Protein AF-A0A2V8QIB1-F1 (afdb_monomer_lite)

Secondary structure (DSSP, 8-state):
--SSTTSGGGS-----------HHHHHHHHTT-EEEESSPEES-TT-EEE-TTSSS-B-HHHHHHHHHHH-EEE-TT-EEEEEEEEEETTEEEEEESS-EEEEE-S---GGG-SHHHHHHHHTTTEEEPHHHHHHHHHHHHHH--S----------------

Foldseek 3Di:
DPPPVPPVVPPDDPPPPPPQLDLVVLFVLQAFFKKAFQAFWAQDAATFEAEQPDPGRGDVVVVVVRCVVGNGPAHHRGMWGFHGWDDDQQWIWTDTPRHIYTYGYPDDDSVCSDNVNVCVSCVVTIGGDPVSVVVVVVVVVVVDDDDDPPDDDPDDPDDDDD

Radius of gyration: 23.28 Å; chains: 1; bounding box: 54×58×74 Å

Sequence (162 aa):
MRSVLAIIFLIGSFSVTALANSESDLRQYFEGKQVTFRIDMPATKNGINIYPERSQSLNYEDYNAKLKEHGAAIHRGEKAAVTGLRLNGRNIEVQFNASRFNIRFERVESWMLTPATVVDALNRYVEFTRLIKNQLDSRNRRKWPQVMCGRVLCTLGRRRLI

Structure (mmCIF, N/CA/C/O backbone):
data_AF-A0A2V8QIB1-F1
#
_entry.id   AF-A0A2V8QIB1-F1
#
loop_
_atom_site.group_PDB
_atom_site.id
_atom_site.type_symbol
_atom_site.label_atom_id
_atom_site.label_alt_id
_atom_site.label_comp_id
_atom_site.label_asym_id
_atom_site.label_entity_id
_atom_site.label_seq_id
_atom_site.pdbx_PDB_ins_code
_atom_site.Cartn_x
_atom_site.Cartn_y
_atom_site.Cartn_z
_atom_site.occupancy
_atom_site.B_iso_or_equiv
_atom_site.auth_seq_id
_atom_site.auth_comp_id
_atom_site.auth_asym_id
_atom_site.auth_atom_id
_atom_site.pdbx_PDB_model_num
ATOM 1 N N . MET A 1 1 ? 17.825 -40.575 -52.373 1.00 50.00 1 MET A N 1
ATOM 2 C CA . MET A 1 1 ? 16.910 -39.512 -51.891 1.00 50.00 1 MET A CA 1
ATOM 3 C C . MET A 1 1 ? 16.348 -39.863 -50.507 1.00 50.00 1 MET A C 1
ATOM 5 O O . MET A 1 1 ? 15.151 -40.037 -50.349 1.00 50.00 1 MET A O 1
ATOM 9 N N . ARG A 1 2 ? 17.217 -40.040 -49.501 1.00 48.66 2 ARG A N 1
ATOM 10 C CA . ARG A 1 2 ? 16.829 -40.415 -48.122 1.00 48.66 2 ARG A CA 1
ATOM 11 C C . ARG A 1 2 ? 17.419 -39.484 -47.053 1.00 48.66 2 ARG A C 1
ATOM 13 O O . ARG A 1 2 ? 17.050 -39.577 -45.894 1.00 48.66 2 ARG A O 1
ATOM 20 N N . SER A 1 3 ? 18.289 -38.559 -47.459 1.00 48.75 3 SER A N 1
ATOM 21 C CA . SER A 1 3 ? 19.126 -37.769 -46.547 1.00 48.75 3 SER A CA 1
ATOM 22 C C . SER A 1 3 ? 18.671 -36.315 -46.375 1.00 48.75 3 SER A C 1
ATOM 24 O O . SER A 1 3 ? 19.306 -35.571 -45.642 1.00 48.75 3 SER A O 1
ATOM 26 N N . VAL A 1 4 ? 17.585 -35.894 -47.038 1.00 50.72 4 VAL A N 1
ATOM 27 C CA . VAL A 1 4 ? 17.115 -34.490 -47.018 1.00 50.72 4 VAL A CA 1
ATOM 28 C C . VAL A 1 4 ? 15.999 -34.260 -45.986 1.00 50.72 4 VAL A C 1
ATOM 30 O O . VAL A 1 4 ? 15.784 -33.140 -45.543 1.00 50.72 4 VAL A O 1
ATOM 33 N N . LEU A 1 5 ? 15.342 -35.324 -45.512 1.00 47.72 5 LEU A N 1
ATOM 34 C CA . LEU A 1 5 ? 14.286 -35.229 -44.492 1.00 47.72 5 LEU A CA 1
ATOM 35 C C . LEU A 1 5 ? 14.815 -35.066 -43.056 1.00 47.72 5 LEU A C 1
ATOM 37 O O . LEU A 1 5 ? 14.042 -34.742 -42.162 1.00 47.72 5 LEU A O 1
ATOM 41 N N . ALA A 1 6 ? 16.118 -35.246 -42.820 1.00 46.00 6 ALA A N 1
ATOM 42 C CA . ALA A 1 6 ? 16.697 -35.190 -41.475 1.00 46.00 6 ALA A CA 1
ATOM 43 C C . ALA A 1 6 ? 17.076 -33.771 -41.004 1.00 46.00 6 ALA A C 1
ATOM 45 O O . ALA A 1 6 ? 17.363 -33.581 -39.827 1.00 46.00 6 ALA A O 1
ATOM 46 N N . ILE A 1 7 ? 17.072 -32.768 -41.891 1.00 50.16 7 ILE A N 1
ATOM 47 C CA . ILE A 1 7 ? 17.570 -31.416 -41.565 1.00 50.16 7 ILE A CA 1
ATOM 48 C C . ILE A 1 7 ? 16.455 -30.494 -41.032 1.00 50.16 7 ILE A C 1
ATOM 50 O O . ILE A 1 7 ? 16.735 -29.512 -40.353 1.00 50.16 7 ILE A O 1
ATOM 54 N N . ILE A 1 8 ? 15.177 -30.835 -41.237 1.00 49.47 8 ILE A N 1
ATOM 55 C CA . ILE A 1 8 ? 14.045 -30.009 -40.767 1.00 49.47 8 ILE A CA 1
ATOM 56 C C . ILE A 1 8 ? 13.759 -30.208 -39.264 1.00 49.47 8 ILE A C 1
ATOM 58 O O . ILE A 1 8 ? 13.136 -29.359 -38.636 1.00 49.47 8 ILE A O 1
ATOM 62 N N . PHE A 1 9 ? 14.286 -31.265 -38.636 1.00 46.66 9 PHE A N 1
ATOM 63 C CA . PHE A 1 9 ? 14.105 -31.503 -37.194 1.00 46.66 9 PHE A CA 1
ATOM 64 C C . PHE A 1 9 ? 15.086 -30.717 -36.299 1.00 46.66 9 PHE A C 1
ATOM 66 O O . PHE A 1 9 ? 15.035 -30.828 -35.077 1.00 46.66 9 PHE A O 1
ATOM 73 N N . LEU A 1 10 ? 15.980 -29.921 -36.899 1.00 48.06 10 LEU A N 1
ATOM 74 C CA . LEU A 1 10 ? 17.052 -29.180 -36.222 1.00 48.06 10 LEU A CA 1
ATOM 75 C C . LEU A 1 10 ? 16.825 -27.658 -36.254 1.00 48.06 10 LEU A C 1
ATOM 77 O O . LEU A 1 10 ? 17.767 -26.878 -36.172 1.00 48.06 10 LEU A O 1
ATOM 81 N N . ILE A 1 11 ? 15.571 -27.212 -36.364 1.00 57.59 11 ILE A N 1
ATOM 82 C CA . ILE A 1 11 ? 15.202 -25.820 -36.079 1.00 57.59 11 ILE A CA 1
ATOM 83 C C . ILE A 1 11 ? 14.746 -25.801 -34.627 1.00 57.59 11 ILE A C 1
ATOM 85 O O . ILE A 1 11 ? 13.582 -26.011 -34.293 1.00 57.59 11 ILE A O 1
ATOM 89 N N . GLY A 1 12 ? 15.757 -25.677 -33.769 1.00 51.94 12 GLY A N 1
ATOM 90 C CA . GLY A 1 12 ? 15.646 -25.720 -32.328 1.00 51.94 12 GLY A CA 1
ATOM 91 C C . GLY A 1 12 ? 14.600 -24.752 -31.797 1.00 51.94 12 GLY A C 1
ATOM 92 O O . GLY A 1 12 ? 14.559 -23.572 -32.143 1.00 51.94 12 GLY A O 1
ATOM 93 N N . SER A 1 13 ? 13.789 -25.300 -30.905 1.00 58.09 13 SER A N 1
ATOM 94 C CA . SER A 1 13 ? 12.902 -24.634 -29.971 1.00 58.09 13 SER A CA 1
ATOM 95 C C . SER A 1 13 ? 13.650 -23.538 -29.209 1.00 58.09 13 SER A C 1
ATOM 97 O O . SER A 1 13 ? 14.156 -23.751 -28.108 1.00 58.09 13 SER A O 1
ATOM 99 N N . PHE A 1 14 ? 13.724 -22.340 -29.782 1.00 48.28 14 PHE A N 1
ATOM 100 C CA . PHE A 1 14 ? 14.073 -21.138 -29.039 1.00 48.28 14 PHE A CA 1
ATOM 101 C C . PHE A 1 14 ? 12.830 -20.727 -28.245 1.00 48.28 14 PHE A C 1
ATOM 103 O O . PHE A 1 14 ? 12.078 -19.831 -28.624 1.00 48.28 14 PHE A O 1
ATOM 110 N N . SER A 1 15 ? 12.572 -21.434 -27.143 1.00 50.94 15 SER A N 1
ATOM 111 C CA . SER A 1 15 ? 11.651 -20.945 -26.122 1.00 50.94 15 SER A CA 1
ATOM 112 C C . SER A 1 15 ? 12.289 -19.704 -25.513 1.00 50.94 15 SER A C 1
ATOM 114 O O . SER A 1 15 ? 13.113 -19.796 -24.605 1.00 50.94 15 SER A O 1
ATOM 116 N N . VAL A 1 16 ? 11.945 -18.532 -26.046 1.00 56.34 16 VAL A N 1
ATOM 117 C CA . VAL A 1 16 ? 12.247 -17.253 -25.411 1.00 56.34 16 VAL A CA 1
ATOM 118 C C . VAL A 1 16 ? 11.465 -17.239 -24.102 1.00 56.34 16 VAL A C 1
ATOM 120 O O . VAL A 1 16 ? 10.295 -16.867 -24.059 1.00 56.34 16 VAL A O 1
ATOM 123 N N . THR A 1 17 ? 12.097 -17.666 -23.011 1.00 46.12 17 THR A N 1
ATOM 124 C CA . THR A 1 17 ? 11.635 -17.318 -21.670 1.00 46.12 17 THR A CA 1
ATOM 125 C C . THR A 1 17 ? 11.912 -15.835 -21.489 1.00 46.12 17 THR A C 1
ATOM 127 O O . THR A 1 17 ? 12.926 -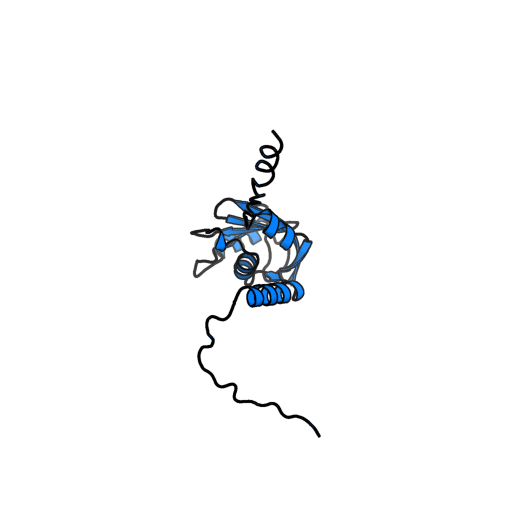15.436 -20.913 1.00 46.12 17 THR A O 1
ATOM 130 N N . ALA A 1 18 ? 11.030 -15.000 -22.030 1.00 49.12 18 ALA A N 1
ATOM 131 C CA . ALA A 1 18 ? 10.924 -13.632 -21.581 1.00 49.12 18 ALA A CA 1
ATOM 132 C C . ALA A 1 18 ? 10.527 -13.710 -20.104 1.00 49.12 18 ALA A C 1
ATOM 134 O O . ALA A 1 18 ? 9.384 -14.015 -19.771 1.00 49.12 18 ALA A O 1
ATOM 135 N N . LEU A 1 19 ? 11.492 -13.482 -19.211 1.00 44.81 19 LEU A N 1
ATOM 136 C CA . LEU A 1 19 ? 11.228 -13.155 -17.814 1.00 44.81 19 LEU A CA 1
ATOM 137 C C . LEU A 1 19 ? 10.584 -11.767 -17.789 1.00 44.81 19 LEU A C 1
ATOM 139 O O . LEU A 1 19 ? 11.205 -10.776 -17.408 1.00 44.81 19 LEU A O 1
ATOM 143 N N . ALA A 1 20 ? 9.347 -11.678 -18.264 1.00 45.84 20 ALA A N 1
ATOM 144 C CA . ALA A 1 20 ? 8.520 -10.521 -18.025 1.00 45.84 20 ALA A CA 1
ATOM 145 C C . ALA A 1 20 ? 8.167 -10.579 -16.539 1.00 45.84 20 ALA A C 1
ATOM 147 O O . ALA A 1 20 ? 7.247 -11.293 -16.163 1.00 45.84 20 ALA A O 1
ATOM 148 N N . ASN A 1 21 ? 8.941 -9.879 -15.696 1.00 60.22 21 ASN A N 1
ATOM 149 C CA . ASN A 1 21 ? 8.511 -9.537 -14.340 1.00 60.22 21 ASN A CA 1
ATOM 150 C C . ASN A 1 21 ? 7.235 -8.716 -14.510 1.00 60.22 21 ASN A C 1
ATOM 152 O O . ASN A 1 21 ? 7.275 -7.526 -14.832 1.00 60.22 21 ASN A O 1
ATOM 156 N N . SER A 1 22 ? 6.114 -9.415 -14.457 1.00 70.00 22 SER A N 1
ATOM 157 C CA . SER A 1 22 ? 4.851 -8.957 -15.007 1.00 70.00 22 SER A CA 1
ATOM 158 C C . SER A 1 22 ? 3.940 -8.505 -13.878 1.00 70.00 22 SER A C 1
ATOM 160 O O . SER A 1 22 ? 4.056 -8.952 -12.735 1.00 70.00 22 SER A O 1
ATOM 162 N N . GLU A 1 23 ? 2.992 -7.626 -14.193 1.00 80.69 23 GLU A N 1
ATOM 163 C CA . GLU A 1 23 ? 1.910 -7.273 -13.272 1.00 80.69 23 GLU A CA 1
ATOM 164 C C . GLU A 1 23 ? 1.233 -8.528 -12.693 1.00 80.69 23 GLU A C 1
ATOM 166 O O . GLU A 1 23 ? 0.934 -8.566 -11.500 1.00 80.69 23 GLU A O 1
ATOM 171 N N . SER A 1 24 ? 1.079 -9.586 -13.499 1.00 83.31 24 SER A N 1
ATOM 172 C CA . SER A 1 24 ? 0.547 -10.878 -13.056 1.00 83.31 24 SER A CA 1
ATOM 173 C C . SER A 1 24 ? 1.359 -11.525 -11.936 1.00 83.31 24 SER A C 1
ATOM 175 O O . SER A 1 24 ? 0.756 -12.060 -11.010 1.00 83.31 24 SER A O 1
ATOM 177 N N . ASP A 1 25 ? 2.691 -11.439 -11.960 1.00 83.31 25 ASP A N 1
ATOM 178 C CA . ASP A 1 25 ? 3.535 -12.019 -10.907 1.00 83.31 25 ASP A CA 1
ATOM 179 C C . ASP A 1 25 ? 3.371 -11.270 -9.583 1.00 83.31 25 ASP A C 1
ATOM 181 O O . ASP A 1 25 ? 3.287 -11.878 -8.511 1.00 83.31 25 ASP A O 1
ATOM 185 N N . LEU A 1 26 ? 3.310 -9.936 -9.647 1.00 86.44 26 LEU A N 1
ATOM 186 C CA . LEU A 1 26 ? 3.054 -9.100 -8.475 1.00 86.44 26 LEU A CA 1
ATOM 187 C C . LEU A 1 26 ? 1.664 -9.394 -7.914 1.00 86.44 26 LEU A C 1
ATOM 189 O O . LEU A 1 26 ? 1.509 -9.623 -6.714 1.00 86.44 26 LEU A O 1
ATOM 193 N N . ARG A 1 27 ? 0.664 -9.444 -8.790 1.00 89.12 27 ARG A N 1
ATOM 194 C CA . ARG A 1 27 ? -0.717 -9.723 -8.427 1.00 89.12 27 ARG A CA 1
ATOM 195 C C . ARG A 1 27 ? -0.853 -11.090 -7.754 1.00 89.12 27 ARG A C 1
ATOM 197 O O . ARG A 1 27 ? -1.318 -11.156 -6.621 1.00 89.12 27 ARG A O 1
ATOM 204 N N . GLN A 1 28 ? -0.345 -12.151 -8.379 1.00 88.31 28 GLN A N 1
ATOM 205 C CA . GLN A 1 28 ? -0.360 -13.506 -7.819 1.00 88.31 28 GLN A CA 1
ATOM 206 C C . GLN A 1 28 ? 0.371 -13.593 -6.471 1.00 88.31 28 GLN A C 1
ATOM 208 O O . GLN A 1 28 ? -0.005 -14.380 -5.602 1.00 88.31 28 GLN A O 1
ATOM 213 N N . TYR A 1 29 ? 1.427 -12.799 -6.279 1.00 86.75 29 TYR A N 1
ATOM 214 C CA . TYR A 1 29 ? 2.181 -12.798 -5.032 1.00 86.75 29 TYR A CA 1
ATOM 215 C C . TYR A 1 29 ? 1.422 -12.143 -3.870 1.00 86.75 29 TYR A C 1
ATOM 217 O O . TYR A 1 29 ? 1.480 -12.646 -2.741 1.00 86.75 29 TYR A O 1
ATOM 225 N N . PHE A 1 30 ? 0.758 -11.015 -4.129 1.00 89.88 30 PHE A N 1
ATOM 226 C CA . PHE A 1 30 ? 0.125 -10.208 -3.088 1.00 89.88 30 PHE A CA 1
ATOM 227 C C . PHE A 1 30 ? -1.342 -10.554 -2.842 1.00 89.88 30 PHE A C 1
ATOM 229 O O . PHE A 1 30 ? -1.779 -10.437 -1.699 1.00 89.88 30 PHE A O 1
ATOM 236 N N . GLU A 1 31 ? -2.096 -10.995 -3.849 1.00 90.75 31 GLU A N 1
ATOM 237 C CA . GLU A 1 31 ? -3.517 -11.314 -3.682 1.00 90.75 31 GLU A CA 1
ATOM 238 C C . GLU A 1 31 ? -3.745 -12.347 -2.565 1.00 90.75 31 GLU A C 1
ATOM 240 O O . GLU A 1 31 ? -3.046 -13.357 -2.438 1.00 90.75 31 GLU A O 1
ATOM 245 N N . GLY A 1 32 ? -4.708 -12.047 -1.690 1.00 90.38 32 GLY A N 1
ATOM 246 C CA . GLY A 1 32 ? -5.057 -12.878 -0.536 1.00 90.38 32 GLY A CA 1
ATOM 247 C C . GLY A 1 32 ? -4.063 -12.819 0.632 1.00 90.38 32 GLY A C 1
ATOM 248 O O . GLY A 1 32 ? -4.299 -13.449 1.666 1.00 90.38 32 GLY A O 1
ATOM 249 N N . LYS A 1 33 ? -2.959 -12.065 0.528 1.00 90.25 33 LYS A N 1
ATOM 250 C CA . LYS A 1 33 ? -2.040 -11.858 1.655 1.00 90.25 33 LYS A CA 1
ATOM 251 C C . LYS A 1 33 ? -2.631 -10.888 2.671 1.00 90.25 33 LYS A C 1
ATOM 253 O O . LYS A 1 33 ? -3.116 -9.818 2.320 1.00 90.25 33 LYS A O 1
ATOM 258 N N . GLN A 1 34 ? -2.521 -11.264 3.943 1.00 91.50 34 GLN A N 1
ATOM 259 C CA . GLN A 1 34 ? -2.929 -10.440 5.077 1.00 91.50 34 GLN A CA 1
ATOM 260 C C . GLN A 1 34 ? -1.797 -9.500 5.494 1.00 91.50 34 GLN A C 1
ATOM 262 O O . GLN A 1 34 ? -0.655 -9.939 5.717 1.00 91.50 34 GLN A O 1
ATOM 267 N N . VAL A 1 35 ? -2.138 -8.224 5.643 1.00 92.81 35 VAL A N 1
ATOM 268 C CA . VAL A 1 35 ? -1.256 -7.184 6.178 1.00 92.81 35 VAL A CA 1
ATOM 269 C C . VAL A 1 35 ? -1.931 -6.485 7.348 1.00 92.81 35 VAL A C 1
ATOM 271 O O . VAL A 1 35 ? -3.151 -6.335 7.366 1.00 92.81 35 VAL A O 1
ATOM 274 N N . THR A 1 36 ? -1.138 -6.058 8.323 1.00 93.88 36 THR A N 1
ATOM 275 C CA . THR A 1 36 ? -1.612 -5.273 9.466 1.00 93.88 36 THR A CA 1
ATOM 276 C C . THR A 1 36 ? -1.360 -3.797 9.193 1.00 93.88 36 THR A C 1
ATOM 278 O O . THR A 1 36 ? -0.235 -3.408 8.884 1.00 93.88 36 THR A O 1
ATOM 281 N N . PHE A 1 37 ? -2.375 -2.954 9.316 1.00 94.38 37 PHE A N 1
ATOM 282 C CA . PHE A 1 37 ? -2.235 -1.519 9.088 1.00 94.38 37 PHE A CA 1
ATOM 283 C C . PHE A 1 37 ? -1.559 -0.837 10.280 1.00 94.38 37 PHE A C 1
ATOM 285 O O . PHE A 1 37 ? -1.888 -1.091 11.435 1.00 94.38 37 PHE A O 1
ATOM 292 N N . ARG A 1 38 ? -0.592 0.045 10.017 1.00 94.69 38 ARG A N 1
ATOM 293 C CA . ARG A 1 38 ? 0.114 0.842 11.042 1.00 94.69 38 ARG A CA 1
ATOM 294 C C . ARG A 1 38 ? -0.421 2.271 11.148 1.00 94.69 38 ARG A C 1
ATOM 296 O O . ARG A 1 38 ? -0.061 2.994 12.075 1.00 94.69 38 ARG A O 1
ATOM 303 N N . ILE A 1 39 ? -1.273 2.663 10.208 1.00 94.44 39 ILE A N 1
ATOM 304 C CA . ILE A 1 39 ? -1.960 3.952 10.127 1.00 94.44 39 ILE A CA 1
ATOM 305 C C . ILE A 1 39 ? -3.441 3.716 9.820 1.00 94.44 39 ILE A C 1
ATOM 307 O O . ILE A 1 39 ? -3.792 2.643 9.333 1.00 94.44 39 ILE A O 1
ATOM 311 N N . ASP A 1 40 ? -4.288 4.705 10.094 1.00 95.69 40 ASP A N 1
ATOM 312 C CA . ASP A 1 40 ? -5.704 4.638 9.730 1.00 95.69 40 ASP A CA 1
ATOM 313 C C . ASP A 1 40 ? -5.858 4.841 8.222 1.00 95.69 40 ASP A C 1
ATOM 315 O O . ASP A 1 40 ? -5.269 5.746 7.636 1.00 95.69 40 ASP A O 1
ATOM 319 N N . MET A 1 41 ? -6.640 3.996 7.567 1.00 95.62 41 MET A N 1
ATOM 320 C CA . MET A 1 41 ? -6.841 4.072 6.128 1.00 95.62 41 MET A CA 1
ATOM 321 C C . MET A 1 41 ? -8.155 4.794 5.827 1.00 95.62 41 MET A C 1
ATOM 323 O O . MET A 1 41 ? -9.210 4.308 6.242 1.00 95.62 41 MET A O 1
ATOM 327 N N . PRO A 1 42 ? -8.141 5.916 5.087 1.00 95.81 42 PRO A N 1
ATOM 328 C CA . PRO A 1 42 ? -9.366 6.636 4.776 1.00 95.81 42 PRO A CA 1
ATOM 329 C C . PRO A 1 42 ? -10.301 5.815 3.882 1.00 95.81 42 PRO A C 1
ATOM 331 O O . PRO A 1 42 ? -9.854 5.113 2.964 1.00 95.81 42 PRO A O 1
ATOM 334 N N . ALA A 1 43 ? -11.607 5.955 4.121 1.00 93.88 43 ALA A N 1
ATOM 335 C CA . ALA A 1 43 ? -12.696 5.301 3.390 1.00 93.88 43 ALA A CA 1
ATOM 336 C C . ALA A 1 43 ? -12.964 5.949 2.021 1.00 93.88 43 ALA A C 1
ATOM 338 O O . ALA A 1 43 ? -14.092 6.272 1.654 1.00 93.88 43 ALA A O 1
ATOM 339 N N . THR A 1 44 ? -11.903 6.184 1.255 1.00 92.81 44 THR A N 1
ATOM 340 C CA . THR A 1 44 ? -11.969 6.848 -0.043 1.00 92.81 44 THR A CA 1
ATOM 341 C C . THR A 1 44 ? -11.541 5.909 -1.144 1.00 92.81 44 THR A C 1
ATOM 343 O O . THR A 1 44 ? -10.509 5.241 -1.048 1.00 92.81 44 THR A O 1
ATOM 346 N N . LYS A 1 45 ? -12.302 5.919 -2.245 1.00 88.38 45 LYS A N 1
ATOM 347 C CA . LYS A 1 45 ? -11.916 5.189 -3.449 1.00 88.38 45 LYS A CA 1
ATOM 348 C C . LYS A 1 45 ? -10.523 5.622 -3.858 1.00 88.38 45 LYS A C 1
ATOM 350 O O . LYS A 1 45 ? -9.703 4.750 -4.044 1.00 88.38 45 LYS A O 1
ATOM 355 N N . ASN A 1 46 ? -10.225 6.921 -3.912 1.00 88.25 46 ASN A N 1
ATOM 356 C CA . ASN A 1 46 ? -8.946 7.442 -4.408 1.00 88.25 46 ASN A CA 1
ATOM 357 C C . ASN A 1 46 ? -7.720 6.985 -3.609 1.00 88.25 46 ASN A C 1
ATOM 359 O O . ASN A 1 46 ? -6.604 7.051 -4.125 1.00 88.25 46 ASN A O 1
ATOM 363 N N . GLY A 1 47 ? -7.923 6.492 -2.388 1.00 90.62 47 GLY A N 1
ATOM 364 C CA . GLY A 1 47 ? -6.856 6.029 -1.528 1.00 90.62 47 GLY A CA 1
ATOM 365 C C . GLY A 1 47 ? -5.861 7.124 -1.152 1.00 90.62 47 GLY A C 1
ATOM 366 O O . GLY A 1 47 ? -6.144 8.330 -1.213 1.00 90.62 47 GLY A O 1
ATOM 367 N N . ILE A 1 48 ? -4.660 6.692 -0.782 1.00 94.75 48 ILE A N 1
ATOM 368 C CA . ILE A 1 48 ? -3.573 7.592 -0.389 1.00 94.75 48 ILE A CA 1
ATOM 369 C C . ILE A 1 48 ? -2.376 7.438 -1.323 1.00 94.75 48 ILE A C 1
ATOM 371 O O . ILE A 1 48 ? -2.100 6.350 -1.830 1.00 94.75 48 ILE A O 1
ATOM 375 N N . ASN A 1 49 ? -1.690 8.546 -1.593 1.00 95.00 49 ASN A N 1
ATOM 376 C CA . ASN A 1 49 ? -0.526 8.568 -2.474 1.00 95.00 49 ASN A CA 1
ATOM 377 C C . ASN A 1 49 ? 0.752 8.470 -1.641 1.00 95.00 49 ASN A C 1
ATOM 379 O O . ASN A 1 49 ? 0.938 9.254 -0.709 1.00 95.00 49 ASN A O 1
ATOM 383 N N . ILE A 1 50 ? 1.635 7.544 -2.006 1.00 94.38 50 ILE A N 1
ATOM 384 C CA . ILE A 1 50 ? 2.953 7.371 -1.395 1.00 94.38 50 ILE A CA 1
ATOM 385 C C . ILE A 1 50 ? 4.019 7.638 -2.452 1.00 94.38 50 ILE A C 1
ATOM 387 O O . ILE A 1 50 ? 3.896 7.178 -3.581 1.00 94.38 50 ILE A O 1
ATOM 391 N N . TYR A 1 51 ? 5.075 8.344 -2.065 1.00 94.06 51 TYR A N 1
ATOM 392 C CA . TYR A 1 51 ? 6.218 8.689 -2.903 1.00 94.06 51 TYR A CA 1
ATOM 393 C C . TYR A 1 51 ? 7.506 8.179 -2.240 1.00 94.06 51 TYR A C 1
ATOM 395 O O . TYR A 1 51 ? 8.100 8.909 -1.446 1.00 94.06 51 TYR A O 1
ATOM 403 N N . PRO A 1 52 ? 7.931 6.929 -2.493 1.00 89.50 52 PRO A N 1
ATOM 404 C CA . PRO A 1 52 ? 9.047 6.310 -1.769 1.00 89.50 52 PRO A CA 1
ATOM 405 C C . PRO A 1 52 ? 10.379 7.060 -1.900 1.00 89.50 52 PRO A C 1
ATOM 407 O O . PRO A 1 52 ? 11.180 7.045 -0.974 1.00 89.50 52 PRO A O 1
ATOM 410 N N . GLU A 1 53 ? 10.597 7.740 -3.027 1.00 88.81 53 GLU A N 1
ATOM 411 C CA . GLU A 1 53 ? 11.838 8.468 -3.332 1.00 88.81 53 GLU A CA 1
ATOM 412 C C . GLU A 1 53 ? 11.918 9.844 -2.650 1.00 88.81 53 GLU A C 1
ATOM 414 O O . GLU A 1 53 ? 12.986 10.451 -2.590 1.00 88.81 53 GLU A O 1
ATOM 419 N N . ARG A 1 54 ? 10.805 10.344 -2.097 1.00 90.31 54 ARG A N 1
ATOM 420 C CA . ARG A 1 54 ? 10.779 11.624 -1.381 1.00 90.31 54 ARG A CA 1
ATOM 421 C C . ARG A 1 54 ? 11.177 11.436 0.078 1.00 90.31 54 ARG A C 1
ATOM 423 O O . ARG A 1 54 ? 10.780 10.466 0.722 1.00 90.31 54 ARG A O 1
ATOM 430 N N . SER A 1 55 ? 11.858 12.440 0.639 1.00 86.38 55 SER A N 1
ATOM 431 C CA . SER A 1 55 ? 12.167 12.507 2.078 1.00 86.38 55 SER A CA 1
ATOM 432 C C . SER A 1 55 ? 10.908 12.328 2.935 1.00 86.38 55 SER A C 1
ATOM 434 O O . SER A 1 55 ? 10.886 11.546 3.888 1.00 86.38 55 SER A O 1
ATOM 436 N N . GLN A 1 56 ? 9.826 12.992 2.530 1.00 90.69 56 GLN A N 1
ATOM 437 C CA . GLN A 1 56 ? 8.490 12.800 3.060 1.00 90.69 56 GLN A CA 1
ATOM 438 C C . GLN A 1 56 ? 7.647 11.993 2.068 1.00 90.69 56 GLN A C 1
ATOM 440 O O . GLN A 1 56 ? 7.090 12.523 1.107 1.00 90.69 56 GLN A O 1
ATOM 445 N N . SER A 1 57 ? 7.533 10.692 2.330 1.00 90.50 57 SER A N 1
ATOM 446 C CA . SER A 1 57 ? 6.848 9.759 1.431 1.00 90.50 57 SER A CA 1
ATOM 447 C C . SER A 1 57 ? 5.324 9.880 1.432 1.00 90.50 57 SER A C 1
ATOM 449 O O . SER A 1 57 ? 4.692 9.435 0.483 1.00 90.50 57 SER A O 1
ATOM 451 N N . LEU A 1 58 ? 4.716 10.478 2.459 1.00 93.44 58 LEU A N 1
ATOM 452 C CA . LEU A 1 58 ? 3.270 10.715 2.542 1.00 93.44 58 LEU A CA 1
ATOM 453 C C . LEU A 1 58 ? 3.003 12.190 2.819 1.00 93.44 58 LEU A C 1
ATOM 455 O O . LEU A 1 58 ? 3.558 12.761 3.759 1.00 93.44 58 LEU A O 1
ATOM 459 N N . ASN A 1 59 ? 2.105 12.784 2.036 1.00 94.62 59 ASN A N 1
ATOM 460 C CA . ASN A 1 59 ? 1.569 14.101 2.345 1.00 94.62 59 ASN A CA 1
ATOM 461 C C . ASN A 1 59 ? 0.544 13.966 3.484 1.00 94.62 59 ASN A C 1
ATOM 463 O O . ASN A 1 59 ? -0.560 13.464 3.274 1.00 94.62 59 ASN A O 1
ATOM 467 N N . TYR A 1 60 ? 0.927 14.395 4.689 1.00 94.00 60 TYR A N 1
ATOM 468 C CA . TYR A 1 60 ? 0.069 14.305 5.871 1.00 94.00 60 TYR A CA 1
ATOM 469 C C . TYR A 1 60 ? -1.134 15.248 5.811 1.00 94.00 60 TYR A C 1
ATOM 471 O O . TYR A 1 60 ? -2.160 14.933 6.402 1.00 94.00 60 TYR A O 1
ATOM 479 N N . GLU A 1 61 ? -1.040 16.364 5.089 1.00 95.50 61 GLU A N 1
ATOM 480 C CA . GLU A 1 61 ? -2.152 17.300 4.922 1.00 95.50 61 GLU A CA 1
ATOM 481 C C . GLU A 1 61 ? -3.279 16.661 4.096 1.00 95.50 61 GLU A C 1
ATOM 483 O O . GLU A 1 61 ? -4.409 16.572 4.573 1.00 95.50 61 GLU A O 1
ATOM 488 N N . ASP A 1 62 ? -2.950 16.097 2.925 1.00 95.50 62 ASP A N 1
ATOM 489 C CA . ASP A 1 62 ? -3.897 15.346 2.077 1.00 95.50 62 ASP A CA 1
ATOM 490 C C . ASP A 1 62 ? -4.478 14.128 2.813 1.00 95.50 62 ASP A C 1
ATOM 492 O O . ASP A 1 62 ? -5.682 13.872 2.778 1.00 95.50 62 ASP A O 1
ATOM 496 N N . TYR A 1 63 ? -3.628 13.384 3.524 1.00 95.94 63 TYR A N 1
ATOM 497 C CA . TYR A 1 63 ? -4.043 12.229 4.317 1.00 95.94 63 TYR A CA 1
ATOM 498 C C . TYR A 1 63 ? -5.041 12.604 5.424 1.00 95.94 63 TYR A C 1
ATOM 500 O O . TYR A 1 63 ? -6.098 11.980 5.539 1.00 95.94 63 TYR A O 1
ATOM 508 N N . ASN A 1 64 ? -4.738 13.641 6.209 1.00 96.25 64 ASN A N 1
ATOM 509 C CA . ASN A 1 64 ? -5.603 14.094 7.298 1.00 96.25 64 ASN A CA 1
ATOM 510 C C . ASN A 1 64 ? -6.917 14.679 6.768 1.00 96.25 64 ASN A C 1
ATOM 512 O O . ASN A 1 64 ? -7.970 14.428 7.354 1.00 96.25 64 ASN A O 1
ATOM 516 N N . ALA A 1 65 ? -6.876 15.415 5.653 1.00 96.69 65 ALA A N 1
ATOM 517 C CA . ALA A 1 65 ? -8.076 15.926 4.997 1.00 96.69 65 ALA A CA 1
ATOM 518 C C . ALA A 1 65 ? -9.013 14.778 4.589 1.00 96.69 65 ALA A C 1
ATOM 520 O O . ALA A 1 65 ? -10.188 14.787 4.952 1.00 96.69 65 ALA A O 1
ATOM 521 N N . LYS A 1 66 ? -8.478 13.733 3.945 1.00 95.81 66 LYS A N 1
ATOM 522 C CA . LYS A 1 66 ? -9.249 12.542 3.549 1.00 95.81 66 LYS A CA 1
ATOM 523 C C . LYS A 1 66 ? -9.827 11.778 4.732 1.00 95.81 66 LYS A C 1
ATOM 525 O O . LYS A 1 66 ? -10.952 11.296 4.644 1.00 95.81 66 LYS A O 1
ATOM 530 N N . LEU A 1 67 ? -9.075 11.650 5.825 1.00 95.88 67 LEU A N 1
ATOM 531 C CA . LEU A 1 67 ? -9.588 11.022 7.043 1.00 95.88 67 LEU A CA 1
ATOM 532 C C . LEU A 1 67 ? -10.723 11.829 7.666 1.00 95.88 67 LEU A C 1
ATOM 534 O O . LEU A 1 67 ? -11.699 11.243 8.122 1.00 95.88 67 LEU A O 1
ATOM 538 N N . LYS A 1 68 ? -10.618 13.159 7.672 1.00 96.25 68 LYS A N 1
ATOM 539 C CA . LYS A 1 68 ? -11.668 14.033 8.198 1.00 96.25 68 LYS A CA 1
ATOM 540 C C . LYS A 1 68 ? -12.933 13.987 7.339 1.00 96.25 68 LYS A C 1
ATOM 542 O O . LYS A 1 68 ? -14.029 14.001 7.885 1.00 96.25 68 LYS A O 1
ATOM 547 N N . GLU A 1 69 ? -12.777 13.946 6.020 1.00 96.12 69 GLU A N 1
ATOM 548 C CA . GLU A 1 69 ? -13.894 13.962 5.071 1.00 96.12 69 GLU A CA 1
ATOM 549 C C . GLU A 1 69 ? -14.614 12.611 4.979 1.00 96.12 69 GLU A C 1
ATOM 551 O O . GLU A 1 69 ? -15.842 12.567 4.949 1.00 96.12 69 GLU A O 1
ATOM 556 N N . HIS A 1 70 ? -13.867 11.506 4.939 1.00 95.31 70 HIS A N 1
ATOM 557 C CA . HIS A 1 70 ? -14.427 10.180 4.659 1.00 95.31 70 HIS A CA 1
ATOM 558 C C . HIS A 1 70 ? -14.449 9.239 5.867 1.00 95.31 70 HIS A C 1
ATOM 560 O O . HIS A 1 70 ? -15.085 8.189 5.807 1.00 95.31 70 HIS A O 1
ATOM 566 N N . GLY A 1 71 ? -13.752 9.576 6.953 1.00 94.75 71 GLY A N 1
ATOM 567 C CA . GLY A 1 71 ? -13.515 8.653 8.059 1.00 94.75 71 GLY A CA 1
ATOM 568 C C . GLY A 1 71 ? -12.524 7.540 7.701 1.00 94.75 71 GLY A C 1
ATOM 569 O O . GLY A 1 71 ? -12.024 7.443 6.575 1.00 94.75 71 GLY A O 1
ATOM 570 N N . ALA A 1 72 ? -12.219 6.694 8.684 1.00 94.94 72 ALA A N 1
ATOM 571 C CA . ALA A 1 72 ? -11.371 5.521 8.502 1.00 94.94 72 ALA A CA 1
ATOM 572 C C . ALA A 1 72 ? -12.219 4.304 8.103 1.00 94.94 72 ALA A C 1
ATOM 574 O O . ALA A 1 72 ? -13.202 3.991 8.766 1.00 94.94 72 ALA A O 1
ATOM 575 N N . ALA A 1 73 ? -11.825 3.614 7.031 1.00 94.62 73 ALA A N 1
ATOM 576 C CA . ALA A 1 73 ? -12.403 2.324 6.646 1.00 94.62 73 ALA A CA 1
ATOM 577 C C . ALA A 1 73 ? -11.658 1.136 7.257 1.00 94.62 73 ALA A C 1
ATOM 579 O O . ALA A 1 73 ? -12.237 0.068 7.409 1.00 94.62 73 ALA A O 1
ATOM 580 N N . ILE A 1 74 ? -10.363 1.306 7.525 1.00 93.56 74 ILE A N 1
ATOM 581 C CA . ILE A 1 74 ? -9.518 0.307 8.179 1.00 93.56 74 ILE A CA 1
ATOM 582 C C . ILE A 1 74 ? -8.757 1.054 9.259 1.00 93.56 74 ILE A C 1
ATOM 584 O O . ILE A 1 74 ? -8.093 2.054 8.968 1.00 93.56 74 ILE A O 1
ATOM 588 N N . HIS A 1 75 ? -8.856 0.593 10.495 1.00 95.25 75 HIS A N 1
ATOM 589 C CA . HIS A 1 75 ? -8.186 1.245 11.610 1.00 95.25 75 HIS A CA 1
ATOM 590 C C . HIS A 1 75 ? -6.740 0.770 11.753 1.00 95.25 75 HIS A C 1
ATOM 592 O O . HIS A 1 75 ? -6.358 -0.333 11.347 1.00 95.25 75 HIS A O 1
ATOM 598 N N . ARG A 1 76 ? -5.904 1.592 12.387 1.00 94.94 76 ARG A N 1
ATOM 599 C CA . ARG A 1 76 ? -4.577 1.168 12.834 1.00 94.94 76 ARG A CA 1
ATOM 600 C C . ARG A 1 76 ? -4.682 -0.105 13.684 1.00 94.94 76 ARG A C 1
ATOM 602 O O . ARG A 1 76 ? -5.445 -0.172 14.640 1.00 94.94 76 ARG A O 1
ATOM 609 N N . GLY A 1 77 ? -3.838 -1.085 13.378 1.00 93.75 77 GLY A N 1
ATOM 610 C CA . GLY A 1 77 ? -3.780 -2.390 14.039 1.00 93.75 77 GLY A CA 1
ATOM 611 C C . GLY A 1 77 ? -4.718 -3.429 13.427 1.00 93.75 77 GLY A C 1
ATOM 612 O O . GLY A 1 77 ? -4.572 -4.619 13.711 1.00 93.75 77 GLY A O 1
ATOM 613 N N . GLU A 1 78 ? -5.635 -3.014 12.557 1.00 93.81 78 GLU A N 1
ATOM 614 C CA . GLU A 1 78 ? -6.531 -3.918 11.855 1.00 93.81 78 GLU A CA 1
ATOM 615 C C . GLU A 1 78 ? -5.796 -4.659 10.733 1.00 93.81 78 GLU A C 1
ATOM 617 O O . GLU A 1 78 ? -4.816 -4.177 10.152 1.00 93.81 78 GLU A O 1
ATOM 622 N N . LYS A 1 79 ? -6.266 -5.871 10.440 1.00 92.81 79 LYS A N 1
ATOM 623 C CA . LYS A 1 79 ? -5.753 -6.684 9.343 1.00 92.81 79 LYS A CA 1
ATOM 624 C C . LYS A 1 79 ? -6.678 -6.568 8.150 1.00 92.81 79 LYS A C 1
ATOM 626 O O . LYS A 1 79 ? -7.883 -6.744 8.293 1.00 92.81 79 LYS A O 1
ATOM 631 N N . ALA A 1 80 ? -6.103 -6.370 6.974 1.00 92.25 80 ALA A N 1
ATOM 632 C CA . ALA A 1 80 ? -6.843 -6.483 5.730 1.00 92.25 80 ALA A CA 1
ATOM 633 C C . ALA A 1 80 ? -6.068 -7.312 4.708 1.00 92.25 80 ALA A C 1
ATOM 635 O O . ALA A 1 80 ? -4.833 -7.337 4.682 1.00 92.25 80 ALA A O 1
ATOM 636 N N . ALA A 1 81 ? -6.826 -7.989 3.851 1.00 92.69 81 ALA A N 1
ATOM 637 C CA . ALA A 1 81 ? -6.277 -8.702 2.715 1.00 92.69 81 ALA A CA 1
ATOM 638 C C . ALA A 1 81 ? -6.023 -7.737 1.556 1.00 92.69 81 ALA A C 1
ATOM 640 O O . ALA A 1 81 ? -6.830 -6.841 1.290 1.00 92.69 81 ALA A O 1
ATOM 641 N N . VAL A 1 82 ? -4.930 -7.966 0.833 1.00 93.56 82 VAL A N 1
ATOM 642 C CA . VAL A 1 82 ? -4.738 -7.358 -0.484 1.00 93.56 82 VAL A CA 1
ATOM 643 C C . VAL A 1 82 ? -5.691 -8.040 -1.466 1.00 93.56 82 VAL A C 1
ATOM 645 O O . VAL A 1 82 ? -5.637 -9.259 -1.651 1.00 93.56 82 VAL A O 1
ATOM 648 N N . THR A 1 83 ? -6.572 -7.255 -2.079 1.00 93.38 83 THR A N 1
ATOM 649 C CA . THR A 1 83 ? -7.593 -7.731 -3.026 1.00 93.38 83 THR A CA 1
ATOM 650 C C . THR A 1 83 ? -7.117 -7.709 -4.466 1.00 93.38 83 THR A C 1
ATOM 652 O O . THR A 1 83 ? -7.633 -8.454 -5.290 1.00 93.38 83 THR A O 1
ATOM 655 N N . GLY A 1 84 ? -6.139 -6.862 -4.772 1.00 91.44 84 GLY A N 1
ATOM 656 C CA . GLY A 1 84 ? -5.596 -6.737 -6.111 1.00 91.44 84 GLY A CA 1
ATOM 657 C C . GLY A 1 84 ? -4.393 -5.813 -6.147 1.00 91.44 84 GLY A C 1
ATOM 658 O O . GLY A 1 84 ? -4.159 -5.013 -5.238 1.00 91.44 84 GLY A O 1
ATOM 659 N N . LEU A 1 85 ? -3.634 -5.923 -7.228 1.00 91.94 85 LEU A N 1
ATOM 660 C CA . LEU A 1 85 ? -2.523 -5.036 -7.533 1.00 91.94 85 LEU A CA 1
ATOM 661 C C . LEU A 1 85 ? -2.576 -4.686 -9.015 1.00 91.94 85 LEU A C 1
ATOM 663 O O . LEU A 1 85 ? -2.801 -5.573 -9.836 1.00 91.94 85 LEU A O 1
ATOM 667 N N . ARG A 1 86 ? -2.396 -3.404 -9.339 1.00 91.06 86 ARG A N 1
ATOM 668 C CA . ARG A 1 86 ? -2.362 -2.907 -10.720 1.00 91.06 86 ARG A CA 1
ATOM 669 C C . ARG A 1 86 ? -1.116 -2.079 -10.975 1.00 91.06 86 ARG A C 1
ATOM 671 O O . ARG A 1 86 ? -0.690 -1.319 -10.102 1.00 91.06 86 ARG A O 1
ATOM 678 N N . LEU A 1 87 ? -0.558 -2.204 -12.173 1.00 89.69 87 LEU A N 1
ATOM 679 C CA . LEU A 1 87 ? 0.587 -1.419 -12.618 1.00 89.69 87 LEU A CA 1
ATOM 680 C C . LEU A 1 87 ? 0.146 -0.431 -13.703 1.00 89.69 87 LEU A C 1
ATOM 682 O O . LEU A 1 87 ? -0.147 -0.811 -14.829 1.00 89.69 87 LEU A O 1
ATOM 686 N N . ASN A 1 88 ? 0.153 0.857 -13.375 1.00 86.75 88 ASN A N 1
ATOM 687 C CA . ASN A 1 88 ? -0.256 1.935 -14.272 1.00 86.75 88 ASN A CA 1
ATOM 688 C C . ASN A 1 88 ? 0.961 2.784 -14.655 1.00 86.75 88 ASN A C 1
ATOM 690 O O . ASN A 1 88 ? 1.190 3.868 -14.105 1.00 86.75 88 ASN A O 1
ATOM 694 N N . GLY A 1 89 ? 1.771 2.271 -15.583 1.00 84.75 89 GLY A N 1
ATOM 695 C CA . GLY A 1 89 ? 3.000 2.916 -16.050 1.00 84.75 89 GLY A CA 1
ATOM 696 C C . GLY A 1 89 ? 4.021 3.084 -14.923 1.00 84.75 89 GLY A C 1
ATOM 697 O O . GLY A 1 89 ? 4.793 2.174 -14.642 1.00 84.75 89 GLY A O 1
ATOM 698 N N . ARG A 1 90 ? 4.012 4.251 -14.266 1.00 85.00 90 ARG A N 1
ATOM 699 C CA . ARG A 1 90 ? 4.918 4.588 -13.150 1.00 85.00 90 ARG A CA 1
ATOM 700 C C . ARG A 1 90 ? 4.298 4.448 -11.757 1.00 85.00 90 ARG A C 1
ATOM 702 O O . ARG A 1 90 ? 4.945 4.767 -10.761 1.00 85.00 90 ARG A O 1
ATOM 709 N N . ASN A 1 91 ? 3.046 4.007 -11.680 1.00 89.81 91 ASN A N 1
ATOM 710 C CA . ASN A 1 91 ? 2.320 3.886 -10.423 1.00 89.81 91 ASN A CA 1
ATOM 711 C C . ASN A 1 91 ? 1.965 2.427 -10.153 1.00 89.81 91 ASN A C 1
ATOM 713 O O . ASN A 1 91 ? 1.476 1.736 -11.045 1.00 89.81 91 ASN A O 1
ATOM 717 N N . ILE A 1 92 ? 2.162 1.986 -8.915 1.00 91.50 92 ILE A N 1
ATOM 718 C CA . ILE A 1 92 ? 1.692 0.688 -8.434 1.00 91.50 92 ILE A CA 1
ATOM 719 C C . ILE A 1 92 ? 0.515 0.944 -7.502 1.00 91.50 92 ILE A C 1
ATOM 721 O O . ILE A 1 92 ? 0.655 1.610 -6.476 1.00 91.50 92 ILE A O 1
ATOM 725 N N . GLU A 1 93 ? -0.646 0.417 -7.856 1.00 93.19 93 GLU A N 1
ATOM 726 C CA . GLU A 1 93 ? -1.853 0.512 -7.047 1.00 93.19 93 GLU A CA 1
ATOM 727 C C . GLU A 1 93 ? -2.066 -0.795 -6.299 1.00 93.19 93 GLU A C 1
ATOM 729 O O . GLU A 1 93 ? -2.235 -1.847 -6.913 1.00 93.19 93 GLU A O 1
ATOM 734 N N . VAL A 1 94 ? -2.083 -0.727 -4.971 1.00 94.12 94 VAL A N 1
ATOM 735 C CA . VAL A 1 94 ? -2.366 -1.873 -4.103 1.00 94.12 94 VAL A CA 1
ATOM 736 C C . VAL A 1 94 ? -3.749 -1.686 -3.502 1.00 94.12 94 VAL A C 1
ATOM 738 O O . VAL A 1 94 ? -4.005 -0.688 -2.825 1.00 94.12 94 VAL A O 1
ATOM 741 N N . GLN A 1 95 ? -4.644 -2.627 -3.776 1.00 94.38 95 GLN A N 1
ATOM 742 C CA . GLN A 1 95 ? -6.053 -2.556 -3.409 1.00 94.38 95 GLN A CA 1
ATOM 743 C C . GLN A 1 95 ? -6.342 -3.398 -2.168 1.00 94.38 95 GLN A C 1
ATOM 745 O O . GLN A 1 95 ? -5.808 -4.494 -1.993 1.00 94.38 95 GLN A O 1
ATOM 750 N N . PHE A 1 96 ? -7.225 -2.873 -1.328 1.00 93.00 96 PHE A N 1
ATOM 751 C CA . PHE A 1 96 ? -7.803 -3.524 -0.158 1.00 93.00 96 PHE A CA 1
ATOM 752 C C . PHE A 1 96 ? -9.324 -3.411 -0.270 1.00 93.00 96 PHE A C 1
ATOM 754 O O . PHE A 1 96 ? -9.828 -2.603 -1.051 1.00 93.00 96 PHE A O 1
ATOM 761 N N . ASN A 1 97 ? -10.066 -4.185 0.525 1.00 83.94 97 ASN A N 1
ATOM 762 C CA . ASN A 1 97 ? -11.534 -4.256 0.450 1.00 83.94 97 ASN A CA 1
ATOM 763 C C . ASN A 1 97 ? -12.242 -2.888 0.376 1.00 83.94 97 ASN A C 1
ATOM 765 O O . ASN A 1 97 ? -13.232 -2.761 -0.336 1.00 83.94 97 ASN A O 1
ATOM 769 N N . ALA A 1 98 ? -11.738 -1.871 1.084 1.00 83.19 98 ALA A N 1
ATOM 770 C CA . ALA A 1 98 ? -12.393 -0.565 1.189 1.00 83.19 98 ALA A CA 1
ATOM 771 C C . ALA A 1 98 ? -11.518 0.637 0.782 1.00 83.19 98 ALA A C 1
ATOM 773 O O . ALA A 1 98 ? -11.992 1.771 0.800 1.00 83.19 98 ALA A O 1
ATOM 774 N N . SER A 1 99 ? -10.244 0.429 0.433 1.00 91.12 99 SER A N 1
ATOM 775 C CA . SER A 1 99 ? -9.310 1.524 0.133 1.00 91.12 99 SER A CA 1
ATOM 776 C C . SER A 1 99 ? -8.112 1.045 -0.695 1.00 91.12 99 SER A C 1
ATOM 778 O O . SER A 1 99 ? -7.962 -0.151 -0.948 1.00 91.12 99 SER A O 1
ATOM 780 N N . ARG A 1 100 ? -7.244 1.964 -1.132 1.00 94.31 100 ARG A N 1
ATOM 781 C CA . ARG A 1 100 ? -6.036 1.641 -1.916 1.00 94.31 100 ARG A CA 1
ATOM 782 C C . ARG A 1 100 ? -4.828 2.510 -1.570 1.00 94.31 100 ARG A C 1
ATOM 784 O O . ARG A 1 100 ? -4.970 3.665 -1.174 1.00 94.31 100 ARG A O 1
ATOM 791 N N . PHE A 1 101 ? -3.631 1.966 -1.759 1.00 94.75 101 PHE A N 1
ATOM 792 C CA . PHE A 1 101 ? -2.388 2.739 -1.796 1.00 94.75 101 PHE A CA 1
ATOM 793 C C . PHE A 1 101 ? -1.978 2.949 -3.249 1.00 94.75 101 PHE A C 1
ATOM 795 O O . PHE A 1 101 ? -1.909 1.989 -4.013 1.00 94.75 101 PHE A O 1
ATOM 802 N N . ASN A 1 102 ? -1.660 4.187 -3.616 1.00 94.81 102 ASN A N 1
ATOM 803 C CA . ASN A 1 102 ? -1.064 4.514 -4.906 1.00 94.81 102 ASN A CA 1
ATOM 804 C C . ASN A 1 102 ? 0.413 4.838 -4.667 1.00 94.81 102 ASN A C 1
ATOM 806 O O . ASN A 1 102 ? 0.754 5.920 -4.185 1.00 94.81 102 ASN A O 1
ATOM 810 N N . ILE A 1 103 ? 1.287 3.890 -4.973 1.00 93.69 103 ILE A N 1
ATOM 811 C CA . ILE A 1 103 ? 2.733 4.056 -4.863 1.00 93.69 103 ILE A CA 1
ATOM 812 C C . ILE A 1 103 ? 3.211 4.703 -6.158 1.00 93.69 103 ILE A C 1
ATOM 814 O O . ILE A 1 103 ? 3.094 4.113 -7.232 1.00 93.69 103 ILE A O 1
ATOM 818 N N . ARG A 1 104 ? 3.710 5.930 -6.061 1.00 93.31 104 ARG A N 1
ATOM 819 C CA . ARG A 1 104 ? 4.161 6.741 -7.187 1.00 93.31 104 ARG A CA 1
ATOM 820 C C . ARG A 1 104 ? 5.674 6.855 -7.166 1.00 93.31 104 ARG A C 1
ATOM 822 O O . ARG A 1 104 ? 6.238 7.371 -6.203 1.00 93.31 104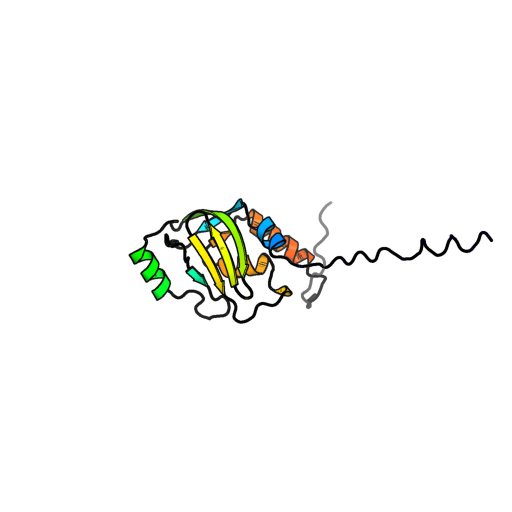 ARG A O 1
ATOM 829 N N . PHE A 1 105 ? 6.302 6.423 -8.247 1.00 88.94 105 PHE A N 1
ATOM 830 C CA . PHE A 1 105 ? 7.733 6.588 -8.460 1.00 88.94 105 PHE A CA 1
ATOM 831 C C . PHE A 1 105 ? 7.970 7.697 -9.490 1.00 88.94 105 PHE A C 1
ATOM 833 O O . PHE A 1 105 ? 7.194 7.879 -10.434 1.00 88.94 105 PHE A O 1
ATOM 840 N N . GLU A 1 106 ? 9.053 8.440 -9.327 1.00 87.25 106 GLU A N 1
ATOM 841 C CA . GLU A 1 106 ? 9.563 9.398 -10.301 1.00 87.25 106 GLU A CA 1
ATOM 842 C C . GLU A 1 106 ? 9.991 8.664 -11.576 1.00 87.25 106 GLU A C 1
ATOM 844 O O . GLU A 1 106 ? 9.638 9.082 -12.691 1.00 87.25 106 GLU A O 1
ATOM 849 N N . ARG A 1 107 ? 10.655 7.513 -11.408 1.00 82.25 107 ARG A N 1
ATOM 850 C CA . ARG A 1 107 ? 11.061 6.606 -12.485 1.00 82.25 107 ARG A CA 1
ATOM 851 C C . ARG A 1 107 ? 10.806 5.150 -12.090 1.00 82.25 107 ARG A C 1
ATOM 853 O O . ARG A 1 107 ? 11.237 4.712 -11.034 1.00 82.25 107 ARG A O 1
ATOM 860 N N . VAL A 1 108 ? 10.123 4.398 -12.957 1.00 80.06 108 VAL A N 1
ATOM 861 C CA . VAL A 1 108 ? 9.941 2.947 -12.796 1.00 80.06 108 VAL A CA 1
ATOM 862 C C . VAL A 1 108 ? 10.720 2.241 -13.882 1.00 80.06 108 VAL A C 1
ATOM 864 O O . VAL A 1 108 ? 10.405 2.377 -15.060 1.00 80.06 108 VAL A O 1
ATOM 867 N N . GLU A 1 109 ? 11.705 1.460 -13.463 1.00 80.69 109 GLU A N 1
ATOM 868 C CA . GLU A 1 109 ? 12.411 0.539 -14.341 1.00 80.69 109 GLU A CA 1
ATOM 869 C C . GLU A 1 109 ? 11.881 -0.883 -14.148 1.00 80.69 109 GLU A C 1
ATOM 871 O O . GLU A 1 109 ? 11.461 -1.262 -13.052 1.00 80.69 109 GLU A O 1
ATOM 876 N N . SER A 1 110 ? 11.955 -1.713 -15.190 1.00 76.94 110 SER A N 1
ATOM 877 C CA . SER A 1 110 ? 11.452 -3.097 -15.141 1.00 76.94 110 SER A CA 1
ATOM 878 C C . SER A 1 110 ? 12.065 -3.919 -13.994 1.00 76.94 110 SER A C 1
ATOM 880 O O . SER A 1 110 ? 11.391 -4.740 -13.376 1.00 76.94 110 SER A O 1
ATOM 882 N N . TRP A 1 111 ? 13.324 -3.653 -13.636 1.00 74.12 111 TRP A N 1
ATOM 883 C CA . TRP A 1 111 ? 14.006 -4.332 -12.531 1.00 74.12 111 TRP A CA 1
ATOM 884 C C . TRP A 1 111 ? 13.504 -3.920 -11.136 1.00 74.12 111 TRP A C 1
ATOM 886 O O . TRP A 1 111 ? 13.730 -4.659 -10.177 1.00 74.12 111 TRP A O 1
ATOM 896 N N . MET A 1 112 ? 12.811 -2.783 -11.008 1.00 75.56 112 MET A N 1
ATOM 897 C CA . MET A 1 112 ? 12.213 -2.316 -9.751 1.00 75.56 112 MET A CA 1
ATOM 898 C C . MET A 1 112 ? 10.854 -2.961 -9.472 1.00 75.56 112 MET A C 1
ATOM 900 O O . MET A 1 112 ? 10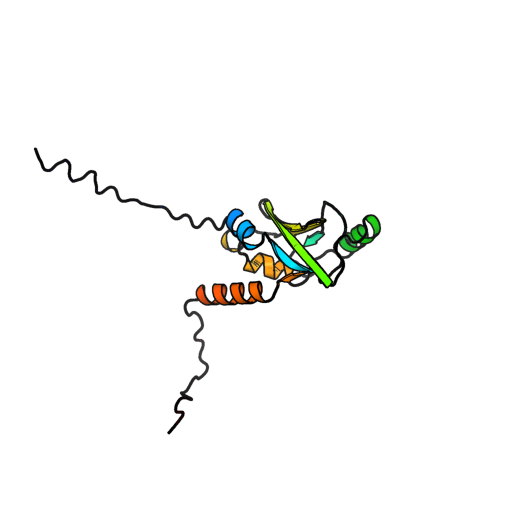.397 -2.922 -8.331 1.00 75.56 112 MET A O 1
ATOM 904 N N . LEU A 1 113 ? 10.215 -3.571 -10.478 1.00 81.12 113 LEU A N 1
ATOM 905 C CA . LEU A 1 113 ? 8.906 -4.226 -10.380 1.00 81.12 113 LEU A CA 1
ATOM 906 C C . LEU A 1 113 ? 9.013 -5.581 -9.673 1.00 81.12 113 LEU A C 1
ATOM 908 O O . LEU A 1 113 ? 8.710 -6.637 -10.224 1.00 81.12 113 LEU A O 1
ATOM 912 N N . THR A 1 114 ? 9.486 -5.557 -8.430 1.00 84.62 114 THR A N 1
ATOM 913 C CA . THR A 1 114 ? 9.640 -6.747 -7.601 1.00 84.62 114 THR A CA 1
ATOM 914 C C . THR A 1 114 ? 8.748 -6.666 -6.367 1.00 84.62 114 THR A C 1
ATOM 916 O O . THR A 1 114 ? 8.501 -5.573 -5.847 1.00 84.62 114 THR A O 1
ATOM 919 N N . PRO A 1 115 ? 8.319 -7.817 -5.817 1.00 86.50 115 PRO A N 1
ATOM 920 C CA . PRO A 1 115 ? 7.600 -7.831 -4.550 1.00 86.50 115 PRO A CA 1
ATOM 921 C C . PRO A 1 115 ? 8.364 -7.165 -3.400 1.00 86.50 115 PRO A C 1
ATOM 923 O O . PRO A 1 115 ? 7.751 -6.586 -2.510 1.00 86.50 115 PRO A O 1
ATOM 926 N N . ALA A 1 116 ? 9.700 -7.226 -3.420 1.00 85.31 116 ALA A N 1
ATOM 927 C CA . ALA A 1 116 ? 10.533 -6.600 -2.401 1.00 85.31 116 ALA A CA 1
ATOM 928 C C . ALA A 1 116 ? 10.388 -5.072 -2.415 1.00 85.31 116 ALA A C 1
ATOM 930 O O . ALA A 1 116 ? 10.197 -4.481 -1.359 1.00 85.31 116 ALA A O 1
ATOM 931 N N . THR A 1 117 ? 10.390 -4.452 -3.596 1.00 86.69 117 THR A N 1
ATOM 932 C CA . THR A 1 117 ? 10.233 -2.997 -3.746 1.00 86.69 117 THR A CA 1
ATOM 933 C C . THR A 1 117 ? 8.873 -2.512 -3.246 1.00 86.69 117 THR A C 1
ATOM 935 O O . THR A 1 117 ? 8.793 -1.515 -2.533 1.00 86.69 117 THR A O 1
ATOM 938 N N . VAL A 1 118 ? 7.791 -3.230 -3.572 1.00 89.06 118 VAL A N 1
ATOM 939 C CA . VAL A 1 118 ? 6.436 -2.885 -3.099 1.00 89.06 118 VAL A CA 1
ATOM 940 C C . VAL A 1 118 ? 6.350 -2.989 -1.577 1.00 89.06 118 VAL A C 1
ATOM 942 O O . VAL A 1 118 ? 5.775 -2.120 -0.924 1.00 89.06 118 VAL A O 1
ATOM 945 N N . VAL A 1 119 ? 6.941 -4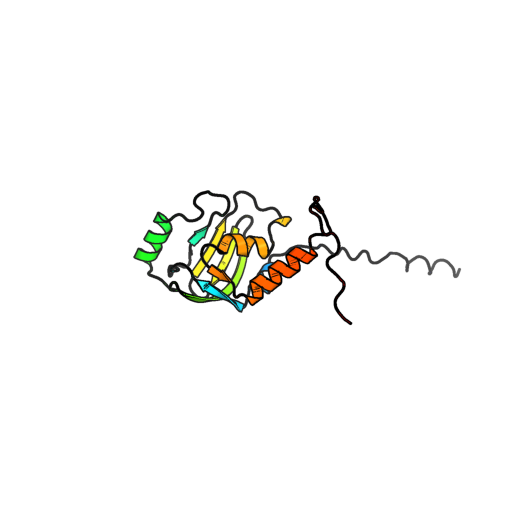.037 -1.003 1.00 89.94 119 VAL A N 1
ATOM 946 C CA . VAL A 1 119 ? 6.970 -4.241 0.449 1.00 89.94 119 VAL A CA 1
ATOM 947 C C . VAL A 1 119 ? 7.782 -3.157 1.136 1.00 89.94 119 VAL A C 1
ATOM 949 O O . VAL A 1 119 ? 7.316 -2.621 2.134 1.00 89.94 119 VAL A O 1
ATOM 952 N N . ASP A 1 120 ? 8.945 -2.801 0.596 1.00 89.44 120 ASP A N 1
ATOM 953 C CA . ASP A 1 120 ? 9.794 -1.739 1.132 1.00 89.44 120 ASP A CA 1
ATOM 954 C C . ASP A 1 120 ? 9.066 -0.385 1.149 1.00 89.44 120 ASP A C 1
ATOM 956 O O . ASP A 1 120 ? 8.953 0.248 2.202 1.00 89.44 120 ASP A O 1
ATOM 960 N N . ALA A 1 121 ? 8.433 -0.016 0.029 1.00 90.31 121 ALA A N 1
ATOM 961 C CA . ALA A 1 121 ? 7.623 1.198 -0.088 1.00 90.31 121 ALA A CA 1
ATOM 962 C C . ALA A 1 121 ? 6.464 1.255 0.927 1.00 90.31 121 ALA A C 1
ATOM 964 O O . ALA A 1 121 ? 6.088 2.331 1.402 1.00 90.31 121 ALA A O 1
ATOM 965 N N . LEU A 1 122 ? 5.891 0.099 1.267 1.00 91.62 122 LEU A N 1
ATOM 966 C CA . LEU A 1 122 ? 4.722 -0.019 2.135 1.00 91.62 122 LEU A CA 1
ATOM 967 C C . LEU A 1 122 ? 5.049 -0.294 3.610 1.00 91.62 122 LEU A C 1
ATOM 969 O O . LEU A 1 122 ? 4.199 -0.047 4.464 1.00 91.62 122 LEU A O 1
ATOM 973 N N . ASN A 1 123 ? 6.266 -0.727 3.945 1.00 91.06 123 ASN A N 1
ATOM 974 C CA . ASN A 1 123 ? 6.670 -1.166 5.291 1.00 91.06 123 ASN A CA 1
ATOM 975 C C . ASN A 1 123 ? 6.490 -0.086 6.384 1.00 91.06 123 ASN A C 1
ATOM 977 O O . ASN A 1 123 ? 6.363 -0.374 7.580 1.00 91.06 123 ASN A O 1
ATOM 981 N N . ARG A 1 124 ? 6.457 1.190 5.983 1.00 90.50 124 ARG A N 1
ATOM 982 C CA . ARG A 1 124 ? 6.175 2.322 6.878 1.00 90.50 124 ARG A CA 1
ATOM 983 C C . ARG A 1 124 ? 4.701 2.397 7.304 1.00 90.50 124 ARG A C 1
ATOM 985 O O . ARG A 1 124 ? 4.424 2.886 8.395 1.00 90.50 124 ARG A O 1
ATOM 992 N N . TYR A 1 125 ? 3.780 1.894 6.484 1.00 93.00 125 TYR A N 1
ATOM 993 C CA . TYR A 1 125 ? 2.328 2.065 6.638 1.00 93.00 125 TYR A CA 1
ATOM 994 C C . TYR A 1 125 ? 1.589 0.765 6.923 1.00 93.00 125 TYR A C 1
ATOM 996 O O . TYR A 1 125 ? 0.554 0.784 7.583 1.00 93.00 125 TYR A O 1
ATOM 1004 N N . VAL A 1 126 ? 2.122 -0.360 6.456 1.00 93.06 126 VAL A N 1
ATOM 1005 C CA . VAL A 1 126 ? 1.569 -1.691 6.689 1.00 93.06 126 VAL A CA 1
ATOM 1006 C C . VAL A 1 126 ? 2.683 -2.651 7.075 1.00 93.06 126 VAL A C 1
ATOM 1008 O O . VAL A 1 126 ? 3.821 -2.548 6.620 1.00 93.06 126 VAL A O 1
ATOM 1011 N N . GLU A 1 127 ? 2.347 -3.601 7.930 1.00 91.31 127 GLU A N 1
ATOM 1012 C CA . GLU A 1 127 ? 3.207 -4.705 8.309 1.00 91.31 127 GLU A CA 1
ATOM 1013 C C . GLU A 1 127 ? 2.752 -5.964 7.572 1.00 91.31 127 GLU A C 1
ATOM 1015 O O . GLU A 1 127 ? 1.634 -6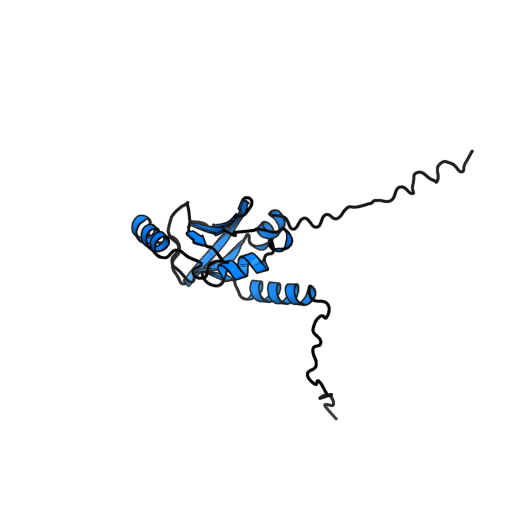.454 7.748 1.00 91.31 127 GLU A O 1
ATOM 1020 N N . PHE A 1 128 ? 3.634 -6.511 6.738 1.00 85.88 128 PHE A N 1
ATOM 1021 C CA . PHE A 1 128 ? 3.397 -7.798 6.099 1.00 85.88 128 PHE A CA 1
ATOM 1022 C C . PHE A 1 128 ? 3.627 -8.928 7.104 1.00 85.88 128 PHE A C 1
ATOM 1024 O O . PHE A 1 128 ? 4.629 -8.943 7.819 1.00 85.88 128 PHE A O 1
ATOM 1031 N N . THR A 1 129 ? 2.722 -9.911 7.120 1.00 79.62 129 THR A N 1
ATOM 1032 C CA . THR A 1 129 ? 2.835 -11.101 7.978 1.00 79.62 129 THR A CA 1
ATOM 1033 C C . THR A 1 129 ? 4.242 -11.717 7.898 1.00 79.62 129 THR A C 1
ATOM 1035 O O . THR A 1 129 ? 4.791 -11.862 6.803 1.00 79.62 129 THR A O 1
ATOM 1038 N N . ARG A 1 130 ? 4.814 -12.147 9.039 1.00 73.62 130 ARG A N 1
ATOM 1039 C CA . ARG A 1 130 ? 6.188 -12.702 9.142 1.00 73.62 130 ARG A CA 1
ATOM 1040 C C . ARG A 1 130 ? 6.532 -13.746 8.074 1.00 73.62 130 ARG A C 1
ATOM 1042 O O . ARG A 1 130 ? 7.664 -13.790 7.605 1.00 73.62 130 ARG A O 1
ATOM 1049 N N . LEU A 1 131 ? 5.560 -14.559 7.663 1.00 65.00 131 LEU A N 1
ATOM 1050 C CA . LEU A 1 131 ? 5.734 -15.573 6.619 1.00 65.00 131 LEU A CA 1
ATOM 1051 C C . LEU A 1 131 ? 6.169 -14.969 5.274 1.00 65.00 131 LEU A C 1
ATOM 1053 O O . LEU A 1 131 ? 7.045 -15.516 4.611 1.00 65.00 131 LEU A O 1
ATOM 1057 N N . ILE A 1 132 ? 5.607 -13.818 4.898 1.00 75.38 132 ILE A N 1
ATOM 1058 C CA . ILE A 1 132 ? 5.934 -13.107 3.655 1.00 75.38 132 ILE A CA 1
ATOM 1059 C C . ILE A 1 132 ? 7.345 -12.529 3.747 1.00 75.38 132 ILE A C 1
ATOM 1061 O O . ILE A 1 132 ? 8.139 -12.685 2.823 1.00 75.38 132 ILE A O 1
ATOM 1065 N N . LYS A 1 133 ? 7.682 -11.917 4.888 1.00 71.56 133 LYS A N 1
ATOM 1066 C CA . LYS A 1 133 ? 9.014 -11.354 5.130 1.00 71.56 133 LYS A CA 1
ATOM 1067 C C . LYS A 1 133 ? 10.108 -12.423 5.023 1.00 71.56 133 LYS A C 1
ATOM 1069 O O . LYS A 1 133 ? 11.048 -12.257 4.255 1.00 71.56 133 LYS A O 1
ATOM 1074 N N . ASN A 1 134 ? 9.917 -13.574 5.672 1.00 74.38 134 ASN A N 1
ATOM 1075 C CA . ASN A 1 134 ? 10.857 -14.698 5.600 1.00 74.38 134 ASN A CA 1
ATOM 1076 C C . ASN A 1 134 ? 11.036 -15.232 4.165 1.00 74.38 134 ASN A C 1
ATOM 1078 O O . ASN A 1 134 ? 12.141 -15.631 3.779 1.00 74.38 134 ASN A O 1
ATOM 1082 N N . GLN A 1 135 ? 9.962 -15.248 3.365 1.00 72.00 135 GLN A N 1
ATOM 1083 C CA . GLN A 1 135 ? 10.031 -15.643 1.957 1.00 72.00 135 GLN A CA 1
ATOM 1084 C C . GLN A 1 135 ? 10.808 -14.630 1.110 1.00 72.00 135 GLN A C 1
ATOM 1086 O O . GLN A 1 135 ? 11.633 -15.051 0.297 1.00 72.00 135 GLN A O 1
ATOM 1091 N N . LEU A 1 136 ? 10.593 -13.325 1.311 1.00 76.19 136 LEU A N 1
ATOM 1092 C CA . LEU A 1 136 ? 11.349 -12.266 0.631 1.00 76.19 136 LEU A CA 1
ATOM 1093 C C . LEU A 1 136 ? 12.833 -12.339 0.975 1.00 76.19 136 LEU A C 1
ATOM 1095 O O . LEU A 1 136 ? 13.651 -12.375 0.059 1.00 76.19 136 LEU A O 1
ATOM 1099 N N . ASP A 1 137 ? 13.176 -12.471 2.256 1.00 71.56 137 ASP A N 1
ATOM 1100 C CA . ASP A 1 137 ? 14.566 -12.573 2.712 1.00 71.56 137 ASP A CA 1
ATOM 1101 C C . ASP A 1 137 ? 15.267 -13.796 2.105 1.00 71.56 137 ASP A C 1
ATOM 1103 O O . ASP A 1 137 ? 16.405 -13.722 1.637 1.00 71.56 137 ASP A O 1
ATOM 1107 N N . SER A 1 138 ? 14.575 -14.936 2.047 1.00 67.19 138 SER A N 1
ATOM 1108 C CA . SER A 1 138 ? 15.115 -16.172 1.467 1.00 67.19 138 SER A CA 1
ATOM 1109 C C . SER A 1 138 ? 15.262 -16.095 -0.054 1.00 67.19 138 SER A C 1
ATOM 1111 O O . SER A 1 138 ? 16.223 -16.632 -0.609 1.00 67.19 138 SER A O 1
ATOM 1113 N N . ARG A 1 139 ? 14.332 -15.435 -0.756 1.00 67.81 139 ARG A N 1
ATOM 1114 C CA . ARG A 1 139 ? 14.430 -15.231 -2.210 1.00 67.81 139 ARG A CA 1
ATOM 1115 C C . ARG A 1 139 ? 15.522 -14.223 -2.552 1.00 67.81 139 ARG A C 1
ATOM 1117 O O . ARG A 1 139 ? 16.287 -14.474 -3.478 1.00 67.81 139 ARG A O 1
ATOM 1124 N N . ASN A 1 140 ? 15.621 -13.141 -1.781 1.00 65.75 140 ASN A N 1
ATOM 1125 C CA . ASN A 1 140 ? 16.673 -12.146 -1.930 1.00 65.75 140 ASN A CA 1
ATOM 1126 C C . ASN A 1 140 ? 18.042 -12.806 -1.729 1.00 65.75 140 ASN A C 1
ATOM 1128 O O . ASN A 1 140 ? 18.875 -12.720 -2.620 1.00 65.75 140 ASN A O 1
ATOM 1132 N N . ARG A 1 141 ? 18.237 -13.604 -0.664 1.00 61.22 141 ARG A N 1
ATOM 1133 C CA . ARG A 1 141 ? 19.480 -14.377 -0.451 1.00 61.22 141 ARG A CA 1
ATOM 1134 C C . ARG A 1 141 ? 19.848 -15.306 -1.610 1.00 61.22 141 ARG A C 1
ATOM 1136 O O . ARG A 1 141 ? 21.026 -15.440 -1.907 1.00 61.22 141 ARG A O 1
ATOM 1143 N N . ARG A 1 142 ? 18.869 -15.918 -2.285 1.00 58.44 142 ARG A N 1
ATOM 1144 C CA . ARG A 1 142 ? 19.118 -16.756 -3.475 1.00 58.44 142 ARG A CA 1
ATOM 1145 C C . ARG A 1 142 ? 19.506 -15.956 -4.724 1.00 58.44 142 ARG A C 1
ATOM 1147 O O . ARG A 1 142 ? 20.096 -16.530 -5.630 1.00 58.44 142 ARG A O 1
ATOM 1154 N N . LYS A 1 143 ? 19.184 -14.659 -4.781 1.00 50.03 143 LYS A N 1
ATOM 1155 C CA . LYS A 1 143 ? 19.486 -13.765 -5.912 1.00 50.03 143 LYS A CA 1
ATOM 1156 C C . LYS A 1 143 ? 20.868 -13.093 -5.805 1.00 50.03 143 LYS A C 1
ATOM 1158 O O . LYS A 1 143 ? 21.300 -12.479 -6.772 1.00 50.03 143 LYS A O 1
ATOM 1163 N N . TRP A 1 144 ? 21.575 -13.251 -4.681 1.00 35.88 144 TRP A N 1
ATOM 1164 C CA . TRP A 1 144 ? 22.970 -12.826 -4.514 1.00 35.88 144 TRP A CA 1
ATOM 1165 C C . TRP A 1 144 ? 23.929 -14.025 -4.635 1.00 35.88 144 TRP A C 1
ATOM 1167 O O . TRP A 1 144 ? 24.207 -14.679 -3.627 1.00 35.88 144 TRP A O 1
ATOM 1177 N N . PRO A 1 145 ? 24.497 -14.335 -5.816 1.00 40.12 145 PRO A N 1
ATOM 1178 C CA . PRO A 1 145 ? 25.762 -15.048 -5.852 1.00 40.12 145 PRO A CA 1
ATOM 1179 C C . PRO A 1 145 ? 26.849 -14.068 -5.393 1.00 40.12 145 PRO A C 1
ATOM 1181 O O . PRO A 1 145 ? 27.139 -13.107 -6.091 1.00 40.12 145 PRO A O 1
ATOM 1184 N N . GLN A 1 146 ? 27.387 -14.284 -4.189 1.00 45.84 146 GLN A N 1
ATOM 1185 C CA . GLN A 1 146 ? 28.741 -13.887 -3.763 1.00 45.84 146 GLN A CA 1
ATOM 1186 C C . GLN A 1 146 ? 29.330 -12.653 -4.482 1.00 45.84 146 GLN A C 1
ATOM 1188 O O . GLN A 1 146 ? 30.264 -12.761 -5.269 1.00 45.84 146 GLN A O 1
ATOM 1193 N N 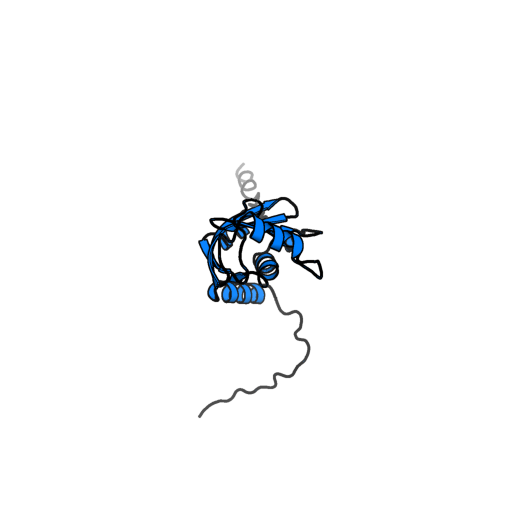. VAL A 1 147 ? 28.835 -11.459 -4.171 1.00 44.31 147 VAL A N 1
ATOM 1194 C CA . VAL A 1 147 ? 29.636 -10.240 -4.321 1.00 44.31 147 VAL A CA 1
ATOM 1195 C C . VAL A 1 147 ? 29.625 -9.569 -2.963 1.00 44.31 147 VAL A C 1
ATOM 1197 O O . VAL A 1 147 ? 28.562 -9.317 -2.409 1.00 44.31 147 VAL A O 1
ATOM 1200 N N . MET A 1 148 ? 30.825 -9.347 -2.428 1.00 37.88 148 MET A N 1
ATOM 1201 C CA . MET A 1 148 ? 31.148 -9.005 -1.037 1.00 37.88 148 MET A CA 1
ATOM 1202 C C . MET A 1 148 ? 31.364 -10.196 -0.089 1.00 37.88 148 MET A C 1
ATOM 1204 O O . MET A 1 148 ? 30.873 -10.223 1.035 1.00 37.88 148 MET A O 1
ATOM 1208 N N . CYS A 1 149 ? 32.264 -11.109 -0.469 1.00 37.66 149 CYS A N 1
ATOM 1209 C CA . CYS A 1 149 ? 33.221 -11.628 0.512 1.00 37.66 149 CYS A CA 1
ATOM 1210 C C . CYS A 1 149 ? 34.280 -10.535 0.768 1.00 37.66 149 CYS A C 1
ATOM 1212 O O . CYS A 1 149 ? 35.418 -10.607 0.307 1.00 37.66 149 CYS A O 1
ATOM 1214 N N . GLY A 1 150 ? 33.870 -9.459 1.443 1.00 37.72 150 GLY A N 1
ATOM 1215 C CA . GLY A 1 150 ? 34.759 -8.416 1.942 1.00 37.72 150 GLY A CA 1
ATOM 1216 C C . GLY A 1 150 ? 35.293 -8.838 3.304 1.00 37.72 150 GLY A C 1
ATOM 1217 O O . GLY A 1 150 ? 34.581 -8.726 4.293 1.00 37.72 150 GLY A O 1
ATOM 1218 N N . ARG A 1 151 ? 36.514 -9.388 3.312 1.00 46.78 151 ARG A N 1
ATOM 1219 C CA . ARG A 1 151 ? 37.393 -9.678 4.464 1.00 46.78 151 ARG A CA 1
ATOM 1220 C C . ARG A 1 151 ? 36.824 -9.328 5.848 1.00 46.78 151 ARG A C 1
ATOM 1222 O O . ARG A 1 151 ? 37.083 -8.240 6.347 1.00 46.78 151 ARG A O 1
ATOM 1229 N N . VAL A 1 152 ? 36.218 -10.296 6.529 1.00 39.75 152 VAL A N 1
ATOM 1230 C CA . VAL A 1 152 ? 36.342 -10.413 7.989 1.00 39.75 152 VAL A CA 1
ATOM 1231 C C . VAL A 1 152 ? 36.436 -11.899 8.330 1.00 39.75 152 VAL A C 1
ATOM 1233 O O . VAL A 1 152 ? 35.616 -12.704 7.898 1.00 39.75 152 VAL A O 1
ATOM 1236 N N . LEU A 1 153 ? 37.509 -12.237 9.045 1.00 41.72 153 LEU A N 1
ATOM 1237 C CA . LEU A 1 153 ? 37.880 -13.543 9.584 1.00 41.72 153 LEU A CA 1
ATOM 1238 C C . LEU A 1 153 ? 36.686 -14.449 9.936 1.00 41.72 153 LEU A C 1
ATOM 1240 O O . LEU A 1 153 ? 35.928 -14.176 10.860 1.00 41.72 153 LEU A O 1
ATOM 1244 N N . CYS A 1 154 ? 36.625 -15.609 9.289 1.00 33.94 154 CYS A N 1
ATOM 1245 C CA . CYS A 1 154 ? 36.063 -16.824 9.874 1.00 33.94 154 CYS A CA 1
ATOM 1246 C C . CYS A 1 154 ? 37.181 -17.866 9.941 1.00 33.94 154 CYS A C 1
ATOM 1248 O O . CYS A 1 154 ? 37.214 -18.835 9.186 1.00 33.94 154 CYS A O 1
ATOM 1250 N N . THR A 1 155 ? 38.146 -17.645 10.833 1.00 40.59 155 THR A N 1
ATOM 1251 C CA . THR A 1 155 ? 39.028 -18.721 11.287 1.00 40.59 155 THR A CA 1
ATOM 1252 C C . THR A 1 155 ? 38.203 -19.679 12.140 1.00 40.59 155 THR A C 1
ATOM 1254 O O . THR A 1 155 ? 37.772 -19.338 13.237 1.00 40.59 155 THR A O 1
ATOM 1257 N N . LEU A 1 156 ? 37.941 -20.847 11.554 1.00 41.12 156 LEU A N 1
ATOM 1258 C CA . LEU A 1 156 ? 37.591 -22.134 12.155 1.00 41.12 156 LEU A CA 1
ATOM 1259 C C . LEU A 1 156 ? 37.322 -22.137 13.673 1.00 41.12 156 LEU A C 1
ATOM 1261 O O . LEU A 1 156 ? 38.216 -22.358 14.483 1.00 41.12 156 LEU A O 1
ATOM 1265 N N . GLY A 1 157 ? 36.044 -22.062 14.036 1.00 41.56 157 GLY A N 1
ATOM 1266 C CA . GLY A 1 157 ? 35.522 -22.587 15.297 1.00 41.56 157 GLY A CA 1
ATOM 1267 C C . GLY A 1 157 ? 34.682 -23.830 15.023 1.00 41.56 157 GLY A C 1
ATOM 1268 O O . GLY A 1 157 ? 33.455 -23.764 15.041 1.00 41.56 157 GLY A O 1
ATOM 1269 N N . ARG A 1 158 ? 35.317 -24.963 14.691 1.00 44.97 158 ARG A N 1
ATOM 1270 C CA . ARG A 1 158 ? 34.607 -26.244 14.542 1.00 44.97 158 ARG A CA 1
ATOM 1271 C C . ARG A 1 158 ? 35.494 -27.439 14.887 1.00 44.97 158 ARG A C 1
ATOM 1273 O O . ARG A 1 158 ? 36.012 -28.094 13.994 1.00 44.97 158 ARG A O 1
ATOM 1280 N N . ARG A 1 159 ? 35.586 -27.769 16.177 1.00 42.03 159 ARG A N 1
ATOM 1281 C CA . ARG A 1 159 ? 35.582 -29.163 16.655 1.00 42.03 159 ARG A CA 1
ATOM 1282 C C . ARG A 1 159 ? 34.797 -29.227 17.962 1.00 42.03 159 ARG A C 1
ATOM 1284 O O . ARG A 1 159 ? 35.088 -28.509 18.909 1.00 42.03 159 ARG A O 1
ATOM 1291 N N . ARG A 1 160 ? 33.753 -30.051 17.944 1.00 48.88 160 ARG A N 1
ATOM 1292 C CA . ARG A 1 160 ? 32.861 -30.396 19.050 1.00 48.88 160 ARG A CA 1
ATOM 1293 C C . ARG A 1 160 ? 32.926 -31.921 19.160 1.00 48.88 160 ARG A C 1
ATOM 1295 O O . ARG A 1 160 ? 32.697 -32.541 18.127 1.00 48.88 160 ARG A O 1
ATOM 1302 N N . LEU A 1 161 ? 33.159 -32.435 20.377 1.00 40.31 161 LEU A N 1
ATOM 1303 C CA . LEU A 1 161 ? 32.946 -33.820 20.858 1.00 40.31 161 LEU A CA 1
ATOM 1304 C C . LEU A 1 161 ? 33.817 -34.881 20.146 1.00 40.31 161 LEU A C 1
ATOM 1306 O O . LEU A 1 161 ? 33.854 -34.938 18.923 1.00 40.31 161 LEU A O 1
ATOM 1310 N N . ILE A 1 162 ? 34.598 -35.714 20.834 1.00 47.91 162 ILE A N 1
ATOM 1311 C CA . ILE A 1 162 ? 34.334 -36.550 22.020 1.00 47.91 162 ILE A CA 1
ATOM 1312 C C . ILE A 1 162 ? 35.523 -36.451 22.980 1.00 47.91 162 ILE A C 1
ATOM 1314 O O . ILE A 1 162 ? 36.660 -36.346 22.467 1.00 47.91 162 ILE A O 1
#

pLDDT: mean 77.49, std 19.83, range [33.94, 96.69]